Protein AF-A0A329I362-F1 (afdb_monomer)

Foldseek 3Di:
DDPDVLVVLLVVLLVLLVVLQVQLVVLVVDDDPDVVVVVVSVVSSVVSNVVSVVSNVVSVVSDPPPVVVPPPDDDDDDDDD

Structure (mmCIF, N/CA/C/O backbone):
data_AF-A0A329I362-F1
#
_entry.id   AF-A0A329I362-F1
#
loop_
_atom_site.group_PDB
_atom_site.id
_atom_site.type_symbol
_atom_site.label_atom_id
_atom_site.label_alt_id
_atom_site.label_comp_id
_atom_site.label_asym_id
_atom_site.label_entity_id
_atom_site.label_seq_id
_atom_site.pdbx_PDB_ins_code
_atom_site.Cartn_x
_atom_site.Cartn_y
_atom_site.Cartn_z
_atom_site.occupancy
_atom_site.B_iso_or_equiv
_atom_site.auth_seq_id
_atom_site.auth_comp_id
_atom_site.auth_asym_id
_atom_site.auth_atom_id
_atom_site.pdbx_PDB_model_num
ATOM 1 N N . MET A 1 1 ? 29.914 -5.338 -18.284 1.00 50.12 1 MET A N 1
ATOM 2 C CA . MET A 1 1 ? 28.503 -5.421 -18.709 1.00 50.12 1 MET A CA 1
ATOM 3 C C . MET A 1 1 ? 27.705 -4.537 -17.769 1.00 50.12 1 MET A C 1
ATOM 5 O O . MET A 1 1 ? 27.749 -4.795 -16.575 1.00 50.12 1 MET A O 1
ATOM 9 N N . HIS A 1 2 ? 27.103 -3.450 -18.258 1.00 56.31 2 HIS A N 1
ATOM 10 C CA . HIS A 1 2 ? 26.220 -2.623 -17.428 1.00 56.31 2 HIS A CA 1
ATOM 11 C C . HIS A 1 2 ? 24.875 -3.346 -17.296 1.00 56.31 2 HIS A C 1
ATOM 13 O O . HIS A 1 2 ? 24.364 -3.794 -18.325 1.00 56.31 2 HIS A O 1
ATOM 19 N N . PRO A 1 3 ? 24.331 -3.518 -16.079 1.00 59.91 3 PRO A N 1
ATOM 20 C CA . PRO A 1 3 ? 22.999 -4.074 -15.924 1.00 59.91 3 PRO A CA 1
ATOM 21 C C . PRO A 1 3 ? 22.000 -3.147 -16.612 1.00 59.91 3 PRO A C 1
ATOM 23 O O . PRO A 1 3 ? 22.121 -1.922 -16.558 1.00 59.91 3 PRO A O 1
ATOM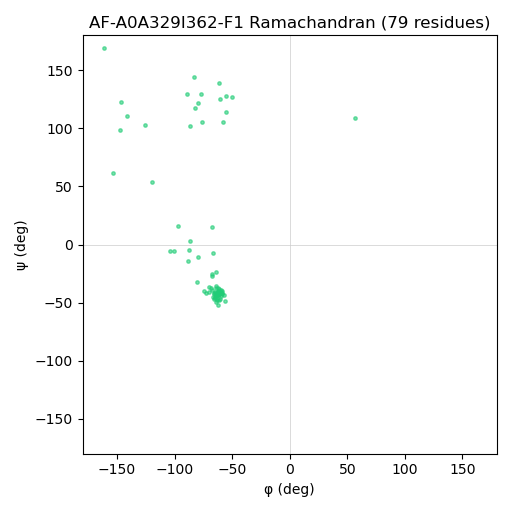 26 N N . ASP A 1 4 ? 21.044 -3.757 -17.297 1.00 75.62 4 ASP A N 1
ATOM 27 C CA . ASP A 1 4 ? 19.969 -3.043 -17.957 1.00 75.62 4 ASP A CA 1
ATOM 28 C C . ASP A 1 4 ? 19.155 -2.250 -16.904 1.00 75.62 4 ASP A C 1
ATOM 30 O O . ASP A 1 4 ? 18.709 -2.827 -15.903 1.00 75.62 4 ASP A O 1
ATOM 34 N N . PRO A 1 5 ? 18.980 -0.927 -17.072 1.00 72.94 5 PRO A N 1
ATOM 35 C CA . PRO A 1 5 ? 18.346 -0.077 -16.064 1.00 72.94 5 PRO A CA 1
ATOM 36 C C . PRO A 1 5 ? 16.871 -0.437 -15.816 1.00 72.94 5 PRO A C 1
ATOM 38 O O . PRO A 1 5 ? 16.357 -0.179 -14.727 1.00 72.94 5 PRO A O 1
ATOM 41 N N . GLN A 1 6 ? 16.186 -1.065 -16.779 1.00 71.75 6 GLN A N 1
ATOM 42 C CA . GLN A 1 6 ? 14.805 -1.529 -16.598 1.00 71.75 6 GLN A CA 1
ATOM 43 C C . GLN A 1 6 ? 14.748 -2.772 -15.714 1.00 71.75 6 GLN A C 1
ATOM 45 O O . GLN A 1 6 ? 13.886 -2.869 -14.840 1.00 71.75 6 GLN A O 1
ATOM 50 N N . SER A 1 7 ? 15.695 -3.692 -15.892 1.00 76.69 7 SER A N 1
ATOM 51 C CA . SER A 1 7 ? 15.840 -4.873 -15.040 1.00 76.69 7 SER A CA 1
ATOM 52 C C . SER A 1 7 ? 16.063 -4.463 -13.581 1.00 76.69 7 SER A C 1
ATOM 54 O O . SER A 1 7 ? 15.390 -4.973 -12.687 1.00 76.69 7 SER A O 1
ATOM 56 N N . GLN A 1 8 ? 16.902 -3.449 -13.351 1.00 80.81 8 GLN A N 1
ATOM 57 C CA . GLN A 1 8 ? 17.137 -2.889 -12.020 1.00 80.81 8 GLN A CA 1
ATOM 58 C C . GLN A 1 8 ? 15.889 -2.209 -11.430 1.00 80.81 8 GLN A C 1
ATOM 60 O O . GLN A 1 8 ? 15.576 -2.402 -10.254 1.00 80.81 8 GLN A O 1
ATOM 65 N N . ALA A 1 9 ? 15.148 -1.439 -12.234 1.00 79.88 9 ALA A N 1
ATOM 66 C CA . ALA A 1 9 ? 13.909 -0.798 -11.791 1.00 79.88 9 ALA A CA 1
ATOM 67 C C . ALA A 1 9 ? 12.828 -1.829 -11.425 1.00 79.88 9 ALA A C 1
ATOM 69 O O . ALA A 1 9 ? 12.169 -1.702 -10.393 1.00 79.88 9 ALA A O 1
ATOM 70 N N . ARG A 1 10 ? 12.681 -2.888 -12.226 1.00 82.62 10 ARG A N 1
ATOM 71 C CA . ARG A 1 10 ? 11.733 -3.977 -11.966 1.00 82.62 10 ARG A CA 1
ATOM 72 C C . ARG A 1 10 ? 12.080 -4.742 -10.691 1.00 82.62 10 ARG A C 1
ATOM 74 O O . ARG A 1 10 ? 11.192 -5.011 -9.886 1.00 82.62 10 ARG A O 1
ATOM 81 N N . GLU A 1 11 ? 13.353 -5.070 -10.478 1.00 85.12 11 GLU A N 1
ATOM 82 C CA . GLU A 1 11 ? 13.805 -5.721 -9.243 1.00 85.12 11 GLU A CA 1
ATOM 83 C C . GLU A 1 11 ? 13.571 -4.841 -8.010 1.00 85.12 11 GLU A C 1
ATOM 85 O O . GLU A 1 11 ? 13.093 -5.339 -6.989 1.00 85.12 11 GLU A O 1
ATOM 90 N N . ALA A 1 12 ? 13.826 -3.534 -8.113 1.00 86.38 12 ALA A N 1
ATOM 91 C CA . ALA A 1 12 ? 13.555 -2.588 -7.034 1.00 86.38 12 ALA A CA 1
ATOM 92 C C . ALA A 1 12 ? 12.057 -2.524 -6.686 1.00 86.38 12 ALA A C 1
ATOM 94 O O . ALA A 1 12 ? 11.700 -2.566 -5.507 1.00 86.38 12 ALA A O 1
ATOM 95 N N . LEU A 1 13 ? 11.177 -2.494 -7.693 1.00 87.88 13 LEU A N 1
ATOM 96 C CA . LEU A 1 13 ? 9.724 -2.521 -7.494 1.00 87.88 13 LEU A CA 1
ATOM 97 C C . LEU A 1 13 ? 9.262 -3.838 -6.849 1.00 87.88 13 LEU A C 1
ATOM 99 O O . LEU A 1 13 ? 8.493 -3.819 -5.892 1.00 87.88 13 LEU A O 1
ATOM 103 N N . LEU A 1 14 ? 9.778 -4.988 -7.291 1.00 87.00 14 LEU A N 1
ATOM 104 C CA . LEU A 1 14 ? 9.471 -6.282 -6.665 1.00 87.00 14 LEU A CA 1
ATOM 105 C C . LEU A 1 14 ? 9.986 -6.372 -5.220 1.00 87.00 14 LEU A C 1
ATOM 107 O O . LEU A 1 14 ? 9.337 -6.988 -4.371 1.00 87.00 14 LEU A O 1
ATOM 111 N N . GLY A 1 15 ? 11.138 -5.765 -4.927 1.00 90.00 15 GLY A N 1
ATOM 112 C CA . GLY A 1 15 ? 11.654 -5.626 -3.567 1.00 90.00 15 GLY A CA 1
ATOM 113 C C . GLY A 1 15 ? 10.725 -4.786 -2.690 1.00 90.00 15 GLY A C 1
ATOM 114 O O . GLY A 1 15 ? 10.363 -5.208 -1.590 1.00 90.00 15 GLY A O 1
ATOM 115 N N . LEU A 1 16 ? 10.267 -3.644 -3.208 1.00 90.94 16 LEU A N 1
ATOM 116 C CA . LEU A 1 16 ? 9.316 -2.769 -2.527 1.00 90.94 16 LEU A CA 1
ATOM 117 C C . LEU A 1 16 ? 7.973 -3.468 -2.266 1.00 90.94 16 LEU A C 1
ATOM 119 O O . LEU A 1 16 ? 7.448 -3.375 -1.159 1.00 90.94 16 LEU A O 1
ATOM 123 N N . HIS A 1 17 ? 7.452 -4.224 -3.235 1.00 89.94 17 HIS A N 1
ATOM 124 C CA . HIS A 1 17 ? 6.231 -5.017 -3.071 1.00 89.94 17 HIS A CA 1
ATOM 125 C C . HIS A 1 17 ? 6.332 -5.991 -1.885 1.00 89.94 17 HIS A C 1
ATOM 127 O O . HIS A 1 17 ? 5.463 -6.002 -1.012 1.00 89.94 17 HIS A O 1
ATOM 133 N N . ARG A 1 18 ? 7.432 -6.756 -1.786 1.00 90.88 18 ARG A N 1
ATOM 134 C CA . ARG A 1 18 ? 7.657 -7.670 -0.648 1.00 90.88 18 ARG A CA 1
ATOM 135 C C . ARG A 1 18 ? 7.733 -6.924 0.681 1.00 90.88 18 ARG A C 1
ATOM 137 O O . ARG A 1 18 ? 7.189 -7.395 1.676 1.00 90.88 18 ARG A O 1
ATOM 144 N N . GLN A 1 19 ? 8.395 -5.768 0.701 1.00 93.62 19 GLN A N 1
ATOM 145 C CA . GLN A 1 19 ? 8.508 -4.942 1.901 1.00 93.62 19 GLN A CA 1
ATOM 146 C C . GLN A 1 19 ? 7.130 -4.462 2.384 1.00 93.62 19 GLN A C 1
ATOM 148 O O . GLN A 1 19 ? 6.844 -4.505 3.579 1.00 93.62 19 GLN A O 1
ATOM 153 N N . LEU A 1 20 ? 6.262 -4.040 1.463 1.00 92.38 20 LEU A N 1
ATOM 154 C CA . LEU A 1 20 ? 4.908 -3.588 1.782 1.00 92.38 20 LEU A CA 1
ATOM 155 C C . LEU A 1 20 ? 4.035 -4.730 2.321 1.00 92.38 20 LEU A C 1
ATOM 157 O O . LEU A 1 20 ? 3.362 -4.545 3.335 1.00 92.38 20 LEU A O 1
ATOM 161 N N . GLN A 1 21 ? 4.122 -5.927 1.734 1.00 89.19 21 GLN A N 1
ATOM 162 C CA . GLN A 1 21 ? 3.439 -7.120 2.254 1.00 89.19 21 GLN A CA 1
ATOM 163 C C . GLN A 1 21 ? 3.928 -7.511 3.656 1.00 89.19 21 GLN A C 1
ATOM 165 O O . GLN A 1 21 ? 3.135 -7.820 4.546 1.00 89.19 21 GLN A O 1
ATOM 170 N N . GLU A 1 22 ? 5.242 -7.470 3.884 1.00 92.12 22 GLU A N 1
ATOM 171 C CA . GLU A 1 22 ? 5.839 -7.727 5.196 1.00 92.12 22 GLU A CA 1
ATOM 172 C C . GLU A 1 22 ? 5.336 -6.710 6.238 1.00 92.12 22 GLU A C 1
ATOM 174 O O . GLU A 1 22 ? 4.992 -7.096 7.358 1.00 92.12 22 GLU A O 1
ATOM 179 N N . ASN A 1 23 ? 5.237 -5.430 5.865 1.00 90.88 23 ASN A N 1
ATOM 180 C CA . ASN A 1 23 ? 4.721 -4.366 6.728 1.00 90.88 23 ASN A CA 1
ATOM 181 C C . ASN A 1 23 ? 3.236 -4.559 7.060 1.00 90.88 23 ASN A C 1
ATOM 183 O O . ASN A 1 23 ? 2.871 -4.496 8.235 1.00 90.88 23 ASN A O 1
ATOM 187 N N . ALA A 1 24 ? 2.395 -4.860 6.067 1.00 87.69 24 ALA A N 1
ATOM 188 C CA . ALA A 1 24 ? 0.980 -5.177 6.269 1.00 87.69 24 ALA A CA 1
ATOM 189 C C . ALA A 1 24 ? 0.799 -6.368 7.227 1.00 87.69 24 ALA A C 1
ATOM 191 O O . ALA A 1 24 ? 0.017 -6.304 8.179 1.00 87.69 24 ALA A O 1
ATOM 192 N N . ARG A 1 25 ? 1.605 -7.427 7.058 1.00 88.88 25 ARG A N 1
ATOM 193 C CA . ARG A 1 25 ? 1.595 -8.601 7.944 1.00 88.88 25 ARG A CA 1
ATOM 194 C C . ARG A 1 25 ? 2.029 -8.268 9.372 1.00 88.88 25 ARG A C 1
ATOM 196 O O . ARG A 1 25 ? 1.522 -8.868 10.315 1.00 88.88 25 ARG A O 1
ATOM 203 N N . ARG A 1 26 ? 3.005 -7.373 9.552 1.00 89.81 26 ARG A N 1
ATOM 204 C CA . ARG A 1 26 ? 3.477 -6.948 10.882 1.00 89.81 26 ARG A CA 1
ATOM 205 C C . ARG A 1 26 ? 2.436 -6.101 11.603 1.00 89.81 26 ARG A C 1
ATOM 207 O O . ARG A 1 26 ? 2.234 -6.324 12.789 1.00 89.81 26 ARG A O 1
ATOM 214 N N . LEU A 1 27 ? 1.758 -5.203 10.891 1.00 87.12 27 LEU A N 1
ATOM 215 C CA . LEU A 1 27 ? 0.662 -4.397 11.438 1.00 87.12 27 LEU A CA 1
ATOM 216 C C . LEU A 1 27 ? -0.484 -5.271 11.952 1.00 87.12 27 LEU A C 1
ATOM 218 O O . LEU A 1 27 ? -0.950 -5.050 13.061 1.00 87.12 27 LEU A O 1
ATOM 222 N N . GLY A 1 28 ? -0.844 -6.335 11.227 1.00 81.75 28 GLY A N 1
ATOM 223 C CA . GLY A 1 28 ? -1.866 -7.292 11.671 1.00 81.75 28 GLY A CA 1
ATOM 224 C C . GLY A 1 28 ? -1.496 -8.121 12.911 1.00 81.75 28 GLY A C 1
ATOM 225 O O . GLY A 1 28 ? -2.333 -8.858 13.418 1.00 81.75 28 GLY A O 1
ATOM 226 N N . LYS A 1 29 ? -0.250 -8.037 13.397 1.00 86.56 29 LYS A N 1
ATOM 227 C CA . LYS A 1 29 ? 0.205 -8.678 14.645 1.00 86.56 29 LYS A CA 1
ATOM 228 C C . LYS A 1 29 ? 0.279 -7.707 15.822 1.00 86.56 29 LYS A C 1
ATOM 230 O O . LYS A 1 29 ? 0.632 -8.133 16.919 1.00 86.56 29 LYS A O 1
ATOM 235 N N . VAL A 1 30 ? 0.042 -6.416 15.589 1.00 86.81 30 VAL A N 1
ATOM 236 C CA . VAL A 1 30 ? 0.022 -5.416 16.654 1.00 86.81 30 VAL A CA 1
ATOM 237 C C . VAL A 1 30 ? -1.296 -5.574 17.397 1.00 86.81 30 VAL A C 1
ATOM 239 O O . VAL A 1 30 ? -2.347 -5.206 16.883 1.00 86.81 30 VAL A O 1
ATOM 242 N N . ASP A 1 31 ? -1.222 -6.150 18.593 1.00 82.44 31 ASP A N 1
ATOM 243 C CA . ASP A 1 31 ? -2.362 -6.240 19.497 1.00 82.44 31 ASP A CA 1
ATOM 244 C C . ASP A 1 31 ? -2.528 -4.895 20.216 1.00 82.44 31 ASP A C 1
ATOM 246 O O . ASP A 1 31 ? -1.576 -4.377 20.813 1.00 82.44 31 ASP A O 1
ATOM 250 N N . CYS A 1 32 ? -3.697 -4.275 20.077 1.00 84.88 32 CYS A N 1
ATOM 251 C CA . CYS A 1 32 ? -3.983 -2.961 20.636 1.00 84.88 32 CYS A CA 1
ATOM 252 C C . CYS A 1 32 ? -5.456 -2.875 21.038 1.00 84.88 32 CYS A C 1
ATOM 254 O O . CYS A 1 32 ? -6.336 -3.035 20.196 1.00 84.88 32 CYS A O 1
ATOM 256 N N . ASP A 1 33 ? -5.706 -2.583 22.315 1.00 89.12 33 ASP A N 1
ATOM 257 C CA . ASP A 1 33 ? -7.056 -2.488 22.884 1.00 89.12 33 ASP A CA 1
ATOM 258 C C . ASP A 1 33 ? -7.763 -1.153 22.583 1.00 89.12 33 ASP A C 1
ATOM 260 O O . ASP A 1 33 ? -8.959 -1.011 22.845 1.00 89.12 33 ASP A O 1
ATOM 264 N N . ASP A 1 34 ? -7.048 -0.150 22.054 1.00 93.19 34 ASP A N 1
ATOM 265 C CA . ASP A 1 34 ? -7.654 1.134 21.694 1.00 93.19 34 ASP A CA 1
ATOM 266 C C . ASP A 1 34 ? -8.318 1.041 20.305 1.00 93.19 34 ASP A C 1
ATOM 268 O O . ASP A 1 34 ? -7.624 0.850 19.299 1.00 93.19 34 ASP A O 1
ATOM 272 N N . PRO A 1 35 ? -9.647 1.226 20.206 1.00 88.75 35 PRO A N 1
ATOM 273 C CA . PRO A 1 35 ? -10.375 1.054 18.952 1.00 88.75 35 PRO A CA 1
ATOM 274 C C . PRO A 1 35 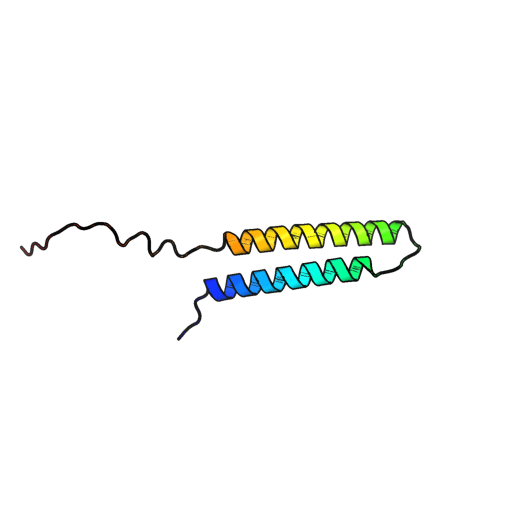? -10.014 2.105 17.892 1.00 88.75 35 PRO A C 1
ATOM 276 O O . PRO A 1 35 ? -10.100 1.826 16.696 1.00 88.75 35 PRO A O 1
ATOM 279 N N . ASN A 1 36 ? -9.583 3.307 18.293 1.00 92.31 36 ASN A N 1
ATOM 280 C CA . ASN A 1 36 ? -9.137 4.331 17.347 1.00 92.31 36 ASN A CA 1
ATOM 281 C C . ASN A 1 36 ? -7.776 3.954 16.765 1.00 92.31 36 ASN A C 1
ATOM 283 O O . ASN A 1 36 ? -7.557 4.083 15.561 1.00 92.31 36 ASN A O 1
ATOM 287 N N . VAL A 1 37 ? -6.869 3.457 17.609 1.00 90.81 37 VAL A N 1
ATOM 288 C CA . VAL A 1 37 ? -5.563 2.966 17.155 1.00 90.81 37 VAL A CA 1
ATOM 289 C C . VAL A 1 37 ? -5.744 1.749 16.253 1.00 90.81 37 VAL A C 1
ATOM 291 O O . VAL A 1 37 ? -5.114 1.684 15.201 1.00 90.81 37 VAL A O 1
ATOM 294 N N . GLN A 1 38 ? -6.657 0.836 16.588 1.00 91.12 38 GLN A N 1
ATOM 295 C CA . GLN A 1 38 ? -6.979 -0.320 15.754 1.00 91.12 38 GLN A CA 1
ATOM 296 C C . GLN A 1 38 ? -7.520 0.091 14.376 1.00 91.12 38 GLN A C 1
ATOM 298 O O . GLN A 1 38 ? -7.080 -0.446 13.360 1.00 91.12 38 GLN A O 1
ATOM 303 N N . ALA A 1 39 ? -8.400 1.095 14.313 1.00 91.56 39 ALA A N 1
ATOM 304 C CA . ALA A 1 39 ? -8.896 1.633 13.046 1.00 91.56 39 ALA A CA 1
ATOM 305 C C . ALA A 1 39 ? -7.772 2.242 12.188 1.00 91.56 39 ALA A C 1
ATOM 307 O O . ALA A 1 39 ? -7.740 2.044 10.972 1.00 91.56 39 ALA A O 1
ATOM 308 N N . VAL A 1 40 ? -6.820 2.944 12.811 1.00 93.81 40 VAL A N 1
ATOM 309 C CA . VAL A 1 40 ? -5.640 3.474 12.111 1.00 93.81 40 VAL A CA 1
ATOM 310 C C . VAL A 1 40 ? -4.739 2.341 11.620 1.00 93.81 40 VAL A C 1
ATOM 312 O O . VAL A 1 40 ? -4.314 2.369 10.468 1.00 93.81 40 VAL A O 1
ATOM 315 N N . LEU A 1 41 ? -4.468 1.328 12.448 1.00 91.56 41 LEU A N 1
ATOM 316 C CA . LEU A 1 41 ? -3.663 0.165 12.062 1.00 91.56 41 LEU A CA 1
ATOM 317 C C . LEU A 1 41 ? 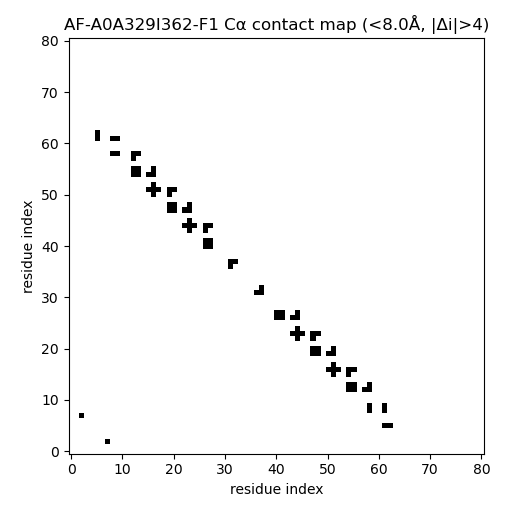-4.278 -0.571 10.865 1.00 91.56 41 LEU A C 1
ATOM 319 O O . LEU A 1 41 ? -3.552 -0.907 9.929 1.00 91.56 41 LEU A O 1
ATOM 323 N N . GLN A 1 42 ? -5.603 -0.738 10.857 1.00 90.81 42 GLN A N 1
ATOM 324 C CA . GLN A 1 42 ? -6.338 -1.321 9.737 1.00 90.81 42 GLN A CA 1
ATOM 325 C C . GLN A 1 42 ? -6.204 -0.463 8.473 1.00 90.81 42 GLN A C 1
ATOM 327 O O . GLN A 1 42 ? -5.838 -0.971 7.419 1.00 90.81 42 GLN A O 1
ATOM 332 N N . ALA A 1 43 ? -6.399 0.855 8.576 1.00 93.75 43 ALA A N 1
ATOM 333 C CA . ALA A 1 43 ? -6.266 1.755 7.430 1.00 93.75 43 ALA A CA 1
ATOM 334 C C . ALA A 1 43 ? -4.845 1.752 6.835 1.00 93.75 43 ALA A C 1
ATOM 336 O O . ALA A 1 43 ? -4.676 1.807 5.616 1.00 93.75 43 ALA A O 1
ATOM 337 N N . VAL A 1 44 ? -3.811 1.670 7.679 1.00 93.75 44 VAL A N 1
ATOM 338 C CA . VAL A 1 44 ? -2.414 1.573 7.227 1.00 93.75 44 VAL A CA 1
ATOM 339 C C . VAL A 1 44 ? -2.134 0.207 6.594 1.00 93.75 44 VAL A C 1
ATOM 341 O O . VAL A 1 44 ? -1.389 0.133 5.616 1.00 93.75 44 VAL A O 1
ATOM 344 N N . GLN A 1 45 ? -2.725 -0.871 7.113 1.00 90.62 45 GLN A N 1
ATOM 345 C CA . GLN A 1 45 ? -2.633 -2.198 6.508 1.00 90.62 45 GLN A CA 1
ATOM 346 C C . GLN A 1 45 ? -3.258 -2.206 5.106 1.00 90.62 45 GLN A C 1
ATOM 348 O O . GLN A 1 45 ? -2.568 -2.552 4.148 1.00 90.62 45 GLN A O 1
ATOM 353 N N . ASP A 1 46 ? -4.494 -1.724 4.975 1.00 92.19 46 ASP A N 1
ATOM 354 C CA . ASP A 1 46 ? -5.208 -1.637 3.697 1.00 92.19 46 ASP A CA 1
ATOM 355 C C . ASP A 1 46 ? -4.446 -0.764 2.682 1.00 92.19 46 ASP A C 1
ATOM 357 O O . ASP A 1 46 ? -4.382 -1.073 1.489 1.00 92.19 46 ASP A O 1
ATOM 361 N N . LEU A 1 47 ? -3.839 0.338 3.143 1.00 93.19 47 LEU A N 1
ATOM 362 C CA . LEU A 1 47 ? -3.003 1.193 2.300 1.00 93.19 47 LEU A CA 1
ATOM 363 C C . LEU A 1 47 ? -1.752 0.452 1.818 1.00 93.19 47 LEU A C 1
ATOM 365 O O . LEU A 1 47 ? -1.416 0.536 0.637 1.00 93.19 47 LEU A O 1
ATOM 369 N N . ASN A 1 48 ? -1.069 -0.278 2.703 1.00 90.62 48 ASN A N 1
ATOM 370 C CA . ASN A 1 48 ? 0.120 -1.045 2.336 1.00 90.62 48 ASN A CA 1
ATOM 371 C C . ASN A 1 48 ? -0.195 -2.114 1.286 1.00 90.62 48 ASN A C 1
ATOM 373 O O . ASN A 1 48 ? 0.590 -2.276 0.355 1.00 90.62 48 ASN A O 1
ATOM 377 N N . GLU A 1 49 ? -1.332 -2.802 1.398 1.00 89.50 49 GLU A N 1
ATOM 378 C CA . GLU A 1 49 ? -1.772 -3.787 0.403 1.00 89.50 49 GLU A CA 1
ATOM 379 C C . GLU A 1 49 ? -2.049 -3.131 -0.954 1.00 89.50 49 GLU A C 1
ATOM 381 O O . GLU A 1 49 ? -1.471 -3.534 -1.961 1.00 89.50 49 GLU A O 1
ATOM 386 N N . ARG A 1 50 ? -2.819 -2.037 -0.983 1.00 92.94 50 ARG A N 1
ATOM 387 C CA . ARG A 1 50 ? -3.117 -1.306 -2.230 1.00 92.94 50 ARG A CA 1
ATOM 388 C C . ARG A 1 50 ? -1.865 -0.778 -2.922 1.00 92.94 50 ARG A C 1
ATOM 390 O O . ARG A 1 50 ? -1.754 -0.841 -4.145 1.00 92.94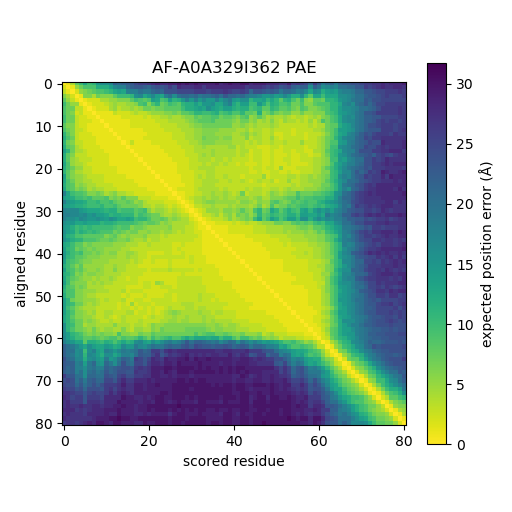 50 ARG A O 1
ATOM 397 N N . VAL A 1 51 ? -0.921 -0.233 -2.155 1.00 91.56 51 VAL A N 1
ATOM 398 C CA . VAL A 1 51 ? 0.349 0.245 -2.714 1.00 91.56 51 VAL A CA 1
ATOM 399 C C . VAL A 1 51 ? 1.187 -0.936 -3.200 1.00 91.56 51 VAL A C 1
ATOM 401 O O . VAL A 1 51 ? 1.825 -0.823 -4.244 1.00 91.56 51 VAL A O 1
ATOM 404 N N . ALA A 1 52 ? 1.169 -2.075 -2.501 1.00 87.88 52 ALA A N 1
ATOM 405 C CA . ALA A 1 52 ? 1.858 -3.277 -2.952 1.00 87.88 52 ALA A CA 1
ATOM 406 C C . ALA A 1 52 ? 1.313 -3.747 -4.309 1.00 87.88 52 ALA A C 1
ATOM 408 O O . ALA A 1 52 ? 2.114 -3.998 -5.211 1.00 87.88 52 ALA A O 1
ATOM 409 N N . ASP A 1 53 ? -0.007 -3.807 -4.475 1.00 89.06 53 ASP A N 1
ATOM 410 C CA . ASP A 1 53 ? -0.649 -4.196 -5.735 1.00 89.06 53 ASP A CA 1
ATOM 411 C C . ASP A 1 53 ? -0.286 -3.230 -6.866 1.00 89.06 53 ASP A C 1
ATOM 413 O O . ASP A 1 53 ? 0.213 -3.654 -7.906 1.00 89.06 53 ASP A O 1
ATOM 417 N N . MET A 1 54 ? -0.391 -1.920 -6.625 1.00 90.50 54 MET A N 1
ATOM 418 C CA . MET A 1 54 ? -0.004 -0.896 -7.600 1.00 90.50 54 MET A CA 1
ATOM 419 C C . MET A 1 54 ? 1.475 -1.007 -8.006 1.00 90.50 54 MET A C 1
ATOM 421 O O . MET A 1 54 ? 1.821 -0.842 -9.177 1.00 90.50 54 MET A O 1
ATOM 425 N N . VAL A 1 55 ? 2.371 -1.295 -7.058 1.00 88.44 55 VAL A N 1
ATOM 426 C CA . VAL A 1 55 ? 3.801 -1.499 -7.333 1.00 88.44 55 VAL A CA 1
ATOM 427 C C . VAL A 1 55 ? 4.026 -2.770 -8.157 1.00 88.44 55 VAL A C 1
ATOM 429 O O . VAL A 1 55 ? 4.851 -2.754 -9.073 1.00 88.44 55 VAL A O 1
ATOM 432 N N . ALA A 1 56 ? 3.292 -3.850 -7.882 1.00 83.94 56 ALA A N 1
ATOM 433 C CA . ALA A 1 56 ? 3.357 -5.079 -8.669 1.00 83.94 56 ALA A CA 1
ATOM 434 C C . ALA A 1 56 ? 2.847 -4.861 -10.101 1.00 83.94 56 ALA A C 1
ATOM 436 O O . ALA A 1 56 ? 3.526 -5.240 -11.053 1.00 83.94 56 ALA A O 1
ATOM 437 N N . GLU A 1 57 ? 1.711 -4.184 -10.266 1.00 86.88 57 GLU A N 1
ATOM 438 C CA . GLU A 1 57 ? 1.171 -3.792 -11.572 1.00 86.88 57 GLU A CA 1
ATOM 439 C C . GLU A 1 57 ? 2.155 -2.899 -12.336 1.00 86.88 57 GLU A C 1
ATOM 441 O O . GLU A 1 57 ? 2.452 -3.142 -13.505 1.00 86.88 57 GLU A O 1
ATOM 446 N N . THR A 1 58 ? 2.757 -1.919 -11.659 1.00 83.62 58 THR A N 1
ATOM 447 C CA . THR A 1 58 ? 3.784 -1.048 -12.249 1.00 83.62 58 THR A CA 1
ATOM 448 C C . THR A 1 58 ? 5.016 -1.844 -12.674 1.00 83.62 58 THR A C 1
ATOM 450 O O . THR A 1 58 ? 5.590 -1.570 -13.723 1.00 83.62 58 THR A O 1
ATOM 453 N N . ALA A 1 59 ? 5.418 -2.865 -11.914 1.00 80.56 59 ALA A N 1
ATOM 454 C CA . ALA A 1 59 ? 6.526 -3.744 -12.284 1.00 80.56 59 ALA A CA 1
ATOM 455 C C . ALA A 1 59 ? 6.217 -4.621 -13.513 1.00 80.56 59 ALA A C 1
ATOM 457 O O . ALA A 1 59 ? 7.148 -5.047 -14.200 1.00 80.56 59 ALA A O 1
ATOM 458 N N . LEU A 1 60 ? 4.937 -4.902 -13.787 1.00 78.06 60 LEU A N 1
ATOM 459 C CA . LEU A 1 60 ? 4.480 -5.590 -15.002 1.00 78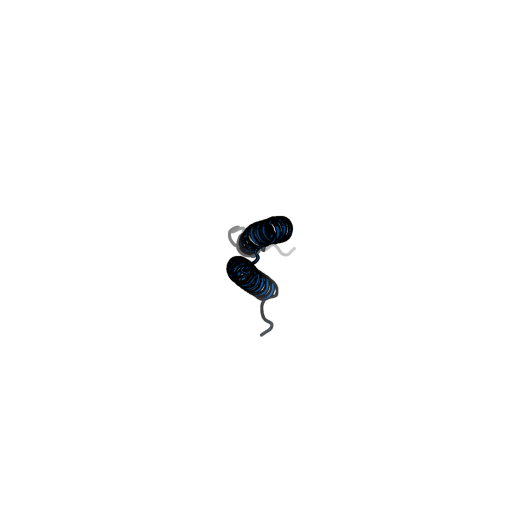.06 60 LEU A CA 1
ATOM 460 C C . LEU A 1 60 ? 4.398 -4.642 -16.207 1.00 78.06 60 LEU A C 1
ATOM 462 O O . LEU A 1 60 ? 4.629 -5.074 -17.333 1.00 78.06 60 LEU A O 1
ATOM 466 N N . LEU A 1 61 ? 4.079 -3.367 -15.966 1.00 75.69 61 LEU A N 1
ATOM 467 C CA . LEU A 1 61 ? 3.973 -2.317 -16.985 1.00 75.69 61 LEU A CA 1
ATOM 468 C C . LEU A 1 61 ? 5.299 -1.599 -17.270 1.00 75.69 61 LEU A C 1
ATOM 470 O O . LEU A 1 61 ? 5.400 -0.890 -18.274 1.00 75.69 61 LEU A O 1
ATOM 474 N N . ALA A 1 62 ? 6.307 -1.763 -16.405 1.00 65.44 62 ALA A N 1
ATOM 475 C CA . ALA A 1 62 ? 7.659 -1.269 -16.628 1.00 65.44 62 ALA A CA 1
ATOM 476 C C . ALA A 1 62 ? 8.112 -1.720 -18.025 1.00 65.44 62 ALA A C 1
ATOM 478 O O . ALA A 1 62 ? 7.963 -2.901 -18.346 1.00 65.44 62 ALA A O 1
ATOM 479 N N . PRO A 1 63 ? 8.583 -0.792 -18.877 1.00 60.16 63 PRO A N 1
ATOM 480 C CA . PRO A 1 63 ? 8.584 -0.993 -20.315 1.00 60.16 63 PRO A CA 1
ATOM 481 C C . PRO A 1 63 ? 9.315 -2.279 -20.684 1.00 60.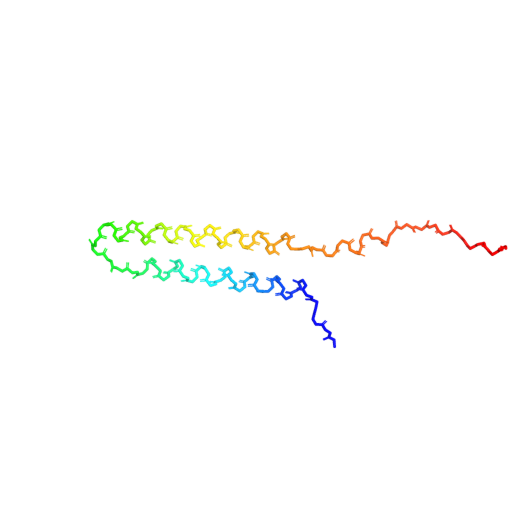16 63 PRO A C 1
ATOM 483 O O . PRO A 1 63 ? 10.526 -2.377 -20.521 1.00 60.16 63 PRO A O 1
ATOM 486 N N . VAL A 1 64 ? 8.569 -3.253 -21.215 1.00 55.06 64 VAL A N 1
ATOM 487 C CA . VAL A 1 64 ? 9.141 -4.289 -22.074 1.00 55.06 64 VAL A CA 1
ATOM 488 C C . VAL A 1 64 ? 9.834 -3.525 -23.198 1.00 55.06 64 VAL A C 1
ATOM 490 O O . VAL A 1 64 ? 9.193 -2.645 -23.781 1.00 55.06 64 VAL A O 1
ATOM 493 N N . PRO A 1 65 ? 11.117 -3.771 -23.501 1.00 54.19 65 PRO A N 1
ATOM 494 C CA . PRO A 1 65 ? 11.780 -3.054 -24.573 1.00 54.19 65 PRO A CA 1
ATOM 495 C C . PRO A 1 65 ? 10.996 -3.277 -25.872 1.00 54.19 65 PRO A C 1
ATOM 497 O O . PRO A 1 65 ? 11.086 -4.322 -26.509 1.00 54.19 65 PRO A O 1
ATOM 500 N N . LEU A 1 66 ? 10.257 -2.249 -26.301 1.00 49.06 66 LEU A N 1
ATOM 501 C CA . LEU A 1 66 ? 9.613 -2.144 -27.616 1.00 49.06 66 LEU A CA 1
ATOM 502 C C . LEU A 1 66 ? 10.655 -2.024 -28.752 1.00 49.06 66 LEU A C 1
ATOM 504 O O . LEU A 1 66 ? 10.320 -1.662 -29.872 1.00 49.06 66 LEU A O 1
ATOM 508 N N . GLY A 1 67 ? 11.927 -2.331 -28.476 1.00 46.72 67 GLY A N 1
ATOM 509 C CA . GLY A 1 67 ? 13.035 -2.313 -29.427 1.00 46.72 67 GLY A CA 1
ATOM 510 C C . GLY A 1 67 ? 13.230 -3.612 -30.212 1.00 46.72 67 GLY A C 1
ATOM 511 O O . GLY A 1 67 ? 14.064 -3.631 -31.104 1.00 46.72 67 GLY A O 1
ATOM 512 N N . LEU A 1 68 ? 12.478 -4.682 -29.923 1.00 45.28 68 LEU A N 1
AT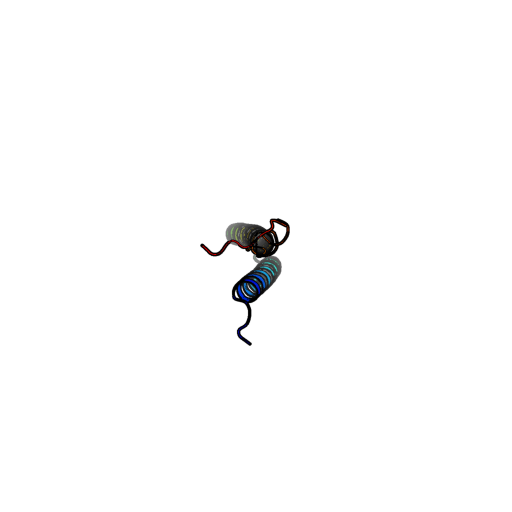OM 513 C CA . LEU A 1 68 ? 12.577 -5.964 -30.648 1.00 45.28 68 LEU A CA 1
ATOM 514 C C . LEU A 1 68 ? 11.424 -6.211 -31.636 1.00 45.28 68 LEU A C 1
ATOM 516 O O . LEU A 1 68 ? 11.466 -7.157 -32.414 1.00 45.28 68 LEU A O 1
ATOM 520 N N . VAL A 1 69 ? 10.419 -5.331 -31.665 1.00 48.06 69 VAL A N 1
ATOM 521 C CA . VAL A 1 69 ? 9.351 -5.338 -32.686 1.00 48.06 69 VAL A CA 1
ATOM 522 C C . VAL A 1 69 ? 9.721 -4.552 -33.952 1.00 48.06 69 VAL A C 1
ATOM 524 O O . VAL A 1 69 ? 8.918 -4.471 -34.875 1.00 48.06 69 VAL A O 1
ATOM 527 N N . ALA A 1 70 ? 10.942 -4.013 -34.034 1.00 46.16 70 ALA A N 1
ATOM 528 C CA . ALA A 1 70 ? 11.459 -3.317 -35.215 1.00 46.16 70 ALA A CA 1
ATOM 529 C C . ALA A 1 70 ? 12.334 -4.206 -36.124 1.00 46.16 70 ALA A C 1
ATOM 531 O O . ALA A 1 70 ? 13.051 -3.686 -36.973 1.00 46.16 70 ALA A O 1
ATOM 532 N N . GLU A 1 71 ? 12.285 -5.533 -35.975 1.00 48.59 71 GLU A N 1
ATOM 533 C CA . GLU A 1 71 ? 13.038 -6.468 -36.822 1.00 48.59 71 GLU A CA 1
ATOM 534 C C . GLU A 1 71 ? 12.101 -7.427 -37.573 1.00 48.59 71 GLU A C 1
ATOM 536 O O . GLU A 1 71 ? 12.226 -8.634 -37.480 1.00 48.59 71 GLU A O 1
ATOM 541 N N . THR A 1 72 ? 11.112 -6.907 -38.306 1.00 47.16 72 THR A N 1
ATOM 542 C CA . THR A 1 72 ? 10.457 -7.647 -39.410 1.00 47.16 72 THR A CA 1
ATOM 543 C C . THR A 1 72 ? 9.883 -6.685 -40.458 1.00 47.16 72 THR A C 1
ATOM 545 O O . THR A 1 72 ? 8.687 -6.653 -40.727 1.00 47.16 72 THR A O 1
ATOM 548 N N . ALA A 1 73 ? 10.740 -5.892 -41.099 1.00 43.81 73 ALA A N 1
ATOM 549 C CA . ALA A 1 73 ? 10.419 -5.328 -42.410 1.00 43.81 73 ALA A CA 1
ATOM 550 C C . ALA A 1 73 ? 11.546 -5.693 -43.389 1.00 43.81 73 ALA A C 1
ATOM 552 O O . ALA A 1 73 ? 12.626 -5.106 -43.316 1.00 43.81 73 ALA A O 1
ATOM 553 N N . PRO A 1 74 ? 11.351 -6.684 -44.281 1.00 56.19 74 PRO A N 1
ATOM 554 C CA . PRO A 1 74 ? 12.304 -6.979 -45.334 1.00 56.19 74 PRO A CA 1
ATOM 555 C C . PRO A 1 74 ? 11.998 -6.083 -46.537 1.00 56.19 74 PRO A C 1
ATOM 557 O O . PRO A 1 74 ? 11.096 -6.355 -47.319 1.00 56.19 74 PRO A O 1
ATOM 560 N N . THR A 1 75 ? 12.774 -5.023 -46.704 1.00 49.00 75 THR A N 1
ATOM 561 C CA . THR A 1 75 ? 12.887 -4.262 -47.959 1.00 49.00 75 THR A CA 1
ATOM 562 C C . THR A 1 75 ? 14.333 -3.767 -47.979 1.00 49.00 75 THR A C 1
ATOM 564 O O . THR A 1 75 ? 14.680 -2.907 -47.181 1.00 49.00 75 THR A O 1
ATOM 567 N N . GLY A 1 76 ? 15.288 -4.393 -48.682 1.00 48.09 76 GLY A N 1
ATOM 568 C CA . GLY A 1 76 ? 15.351 -4.475 -50.150 1.00 48.09 76 GLY A CA 1
ATOM 569 C C . GLY A 1 76 ? 15.353 -3.044 -50.696 1.00 48.09 76 GLY A C 1
ATOM 570 O O . GLY A 1 76 ? 14.337 -2.382 -50.557 1.00 48.09 76 GLY A O 1
ATOM 571 N N . SER A 1 77 ? 16.397 -2.432 -51.252 1.00 47.56 77 SER A N 1
ATOM 572 C CA 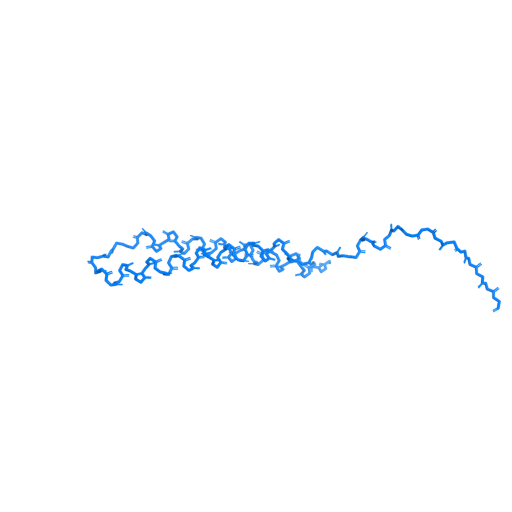. SER A 1 77 ? 17.670 -2.834 -51.869 1.00 47.56 77 SER A CA 1
ATOM 573 C C . SER A 1 77 ? 18.602 -1.594 -51.864 1.00 47.56 77 SER A C 1
ATOM 575 O O . SER A 1 77 ? 18.120 -0.498 -51.572 1.00 47.56 77 SER A O 1
ATOM 577 N N . PRO A 1 78 ? 19.910 -1.714 -52.172 1.00 63.06 78 PRO A N 1
ATOM 578 C CA . PRO A 1 78 ? 20.831 -0.577 -52.203 1.00 63.06 78 PRO A CA 1
ATOM 579 C C . PRO A 1 78 ? 20.740 0.165 -53.545 1.00 63.06 78 PRO A C 1
ATOM 581 O O . PRO A 1 78 ? 20.614 -0.481 -54.580 1.00 63.06 78 PRO A O 1
ATOM 584 N N . ASP A 1 79 ? 20.875 1.491 -53.543 1.00 53.94 79 ASP A N 1
ATOM 585 C CA . ASP A 1 79 ? 21.187 2.248 -54.760 1.00 53.94 79 ASP A CA 1
ATOM 586 C C . ASP A 1 79 ? 22.164 3.380 -54.415 1.00 53.94 79 ASP A C 1
ATOM 588 O O . ASP A 1 79 ? 21.848 4.297 -53.656 1.00 53.94 79 ASP A O 1
ATOM 592 N N . GLN A 1 80 ? 23.400 3.228 -54.898 1.00 49.56 80 GLN A N 1
ATOM 593 C CA . GLN A 1 80 ? 24.382 4.302 -54.990 1.00 49.56 80 GLN A CA 1
ATOM 594 C C . GLN A 1 80 ? 24.194 4.986 -56.345 1.00 49.56 80 GLN A C 1
ATOM 596 O O . GLN A 1 80 ? 24.239 4.308 -57.372 1.00 49.56 80 GLN A O 1
ATOM 601 N N . GLY A 1 81 ? 24.083 6.312 -56.331 1.00 50.72 81 GLY A N 1
ATOM 602 C CA . GLY A 1 81 ? 24.179 7.187 -57.497 1.00 50.72 81 GLY A CA 1
ATOM 603 C C . GLY A 1 81 ? 24.732 8.537 -57.085 1.00 50.72 81 GLY A C 1
ATOM 604 O O . GLY A 1 81 ? 24.132 9.142 -56.170 1.00 50.72 81 GLY A O 1
#

Sequence (81 aa):
MHPDPQSQAREALLGLHRQLQENARRLGKVDCDDPNVQAVLQAVQDLNERVADMVAETALLAPVPLGLVAETAPTGSPDQG

Radius of gyration: 22.91 Å; Cα contacts (8 Å, |Δi|>4): 47; chains: 1; boun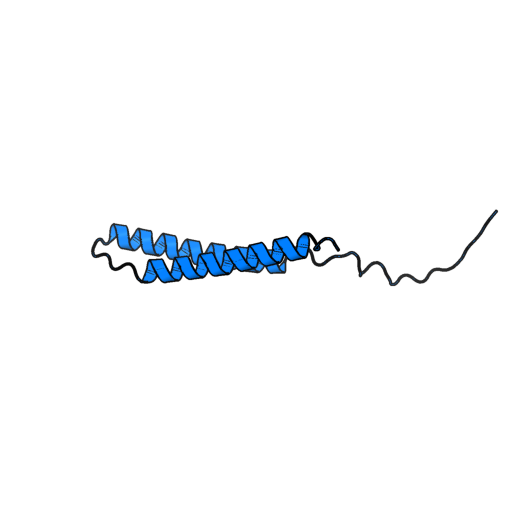ding box: 39×16×80 Å

Secondary structure (DSSP, 8-state):
-PPPHHHHHHHHHHHHHHHHHHHHHHHTT-----HHHHHHHHHHHHHHHHHHHHHHHHHHHS---TTSTT-----------

Mean predicted aligned error: 12.31 Å

pLDDT: mean 77.32, std 16.94, range [43.81, 93.81]

Solvent-accessible surface area (backbone atoms only — not comparable to full-atom values): 4905 Å² total; per-residue (Å²): 134,82,79,57,69,62,62,53,51,34,50,51,30,53,51,48,25,53,52,26,50,52,48,28,58,52,48,77,68,63,85,63,93,49,68,69,58,43,52,51,46,50,53,53,28,56,46,28,50,53,51,21,51,52,33,50,52,46,44,70,63,50,77,70,75,77,76,69,79,76,79,81,77,96,70,88,80,91,84,90,131